Protein AF-A0A0G0X5T9-F1 (afdb_monomer)

Structure (mmCIF, N/CA/C/O backbone):
data_AF-A0A0G0X5T9-F1
#
_entry.id   AF-A0A0G0X5T9-F1
#
loop_
_atom_site.group_PDB
_atom_site.id
_atom_site.type_symbol
_atom_site.label_atom_id
_atom_site.label_alt_id
_atom_site.label_comp_id
_atom_site.label_asym_id
_atom_site.label_entity_id
_atom_site.label_seq_id
_atom_site.pdbx_PDB_ins_code
_atom_site.Cartn_x
_atom_site.Cartn_y
_atom_site.Cartn_z
_atom_site.occupancy
_atom_site.B_iso_or_equiv
_atom_site.auth_seq_id
_atom_site.auth_comp_id
_atom_site.auth_asym_id
_atom_site.auth_atom_id
_atom_site.pdbx_PDB_model_num
ATOM 1 N N . MET A 1 1 ? -8.070 0.420 -17.584 1.00 40.19 1 MET A N 1
ATOM 2 C CA . MET A 1 1 ? -8.728 0.498 -16.263 1.00 40.19 1 MET A CA 1
ATOM 3 C C . MET A 1 1 ? -8.930 -0.908 -15.738 1.00 40.19 1 MET A C 1
ATOM 5 O O . MET A 1 1 ? -9.261 -1.780 -16.530 1.00 40.19 1 MET A O 1
ATOM 9 N N . HIS A 1 2 ? -8.642 -1.159 -14.459 1.00 43.66 2 HIS A N 1
ATOM 10 C CA . HIS A 1 2 ? -8.962 -2.443 -13.834 1.00 43.66 2 HIS A CA 1
ATOM 11 C C . HIS A 1 2 ? -10.365 -2.276 -13.229 1.00 43.66 2 HIS A C 1
ATOM 13 O O . HIS A 1 2 ? -10.466 -1.630 -12.190 1.00 43.66 2 HIS A O 1
ATOM 19 N N . PRO A 1 3 ? -11.431 -2.826 -13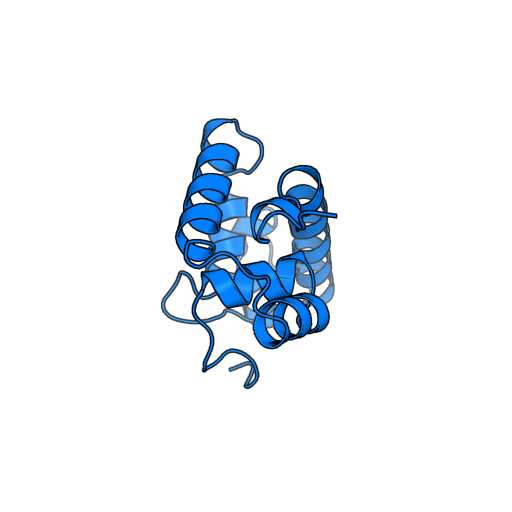.840 1.00 54.41 3 PRO A N 1
ATOM 20 C CA . PRO A 1 3 ? -12.827 -2.409 -13.605 1.00 54.41 3 PRO A CA 1
ATOM 21 C C . PRO A 1 3 ? -13.355 -2.642 -12.178 1.00 54.41 3 PRO A C 1
ATOM 23 O O . PRO A 1 3 ? -14.486 -2.310 -11.853 1.00 54.41 3 PRO A O 1
ATOM 26 N N . ARG A 1 4 ? -12.542 -3.249 -11.309 1.00 58.78 4 ARG A N 1
ATOM 27 C CA . ARG A 1 4 ? -12.909 -3.660 -9.953 1.00 58.78 4 ARG A CA 1
ATOM 28 C C . ARG A 1 4 ? -12.711 -2.560 -8.905 1.00 58.78 4 ARG A C 1
ATOM 30 O O . ARG A 1 4 ? -13.286 -2.661 -7.831 1.00 58.78 4 ARG A O 1
ATOM 37 N N . TYR A 1 5 ? -11.917 -1.530 -9.206 1.00 59.88 5 TYR A N 1
ATOM 38 C CA . TYR A 1 5 ? -11.567 -0.471 -8.248 1.00 59.88 5 TYR A CA 1
ATOM 39 C C . TYR A 1 5 ? -12.087 0.916 -8.630 1.00 59.88 5 TYR A C 1
ATOM 41 O O . TYR A 1 5 ? -11.861 1.855 -7.878 1.00 59.88 5 TYR A O 1
ATOM 49 N N . ASP A 1 6 ? -12.824 1.047 -9.734 1.00 60.69 6 ASP A N 1
ATOM 50 C CA . ASP A 1 6 ? -13.326 2.344 -10.215 1.00 60.69 6 ASP A CA 1
ATOM 51 C C . ASP A 1 6 ? -14.330 3.003 -9.237 1.00 60.69 6 ASP A C 1
ATOM 53 O O . ASP A 1 6 ? -14.651 4.179 -9.372 1.00 60.69 6 ASP A O 1
ATOM 57 N N . TYR A 1 7 ? -14.791 2.264 -8.218 1.00 67.00 7 TYR A N 1
ATOM 58 C CA . TYR A 1 7 ? -15.708 2.734 -7.172 1.00 67.00 7 TYR A CA 1
ATOM 59 C C . TYR A 1 7 ? -15.074 2.835 -5.775 1.00 67.00 7 TYR A C 1
ATOM 61 O O . TYR A 1 7 ? -15.775 3.157 -4.813 1.00 67.00 7 TYR A O 1
ATOM 69 N N . TYR A 1 8 ? -13.789 2.499 -5.619 1.00 80.25 8 TYR A N 1
ATOM 70 C CA . TYR A 1 8 ? -13.108 2.508 -4.321 1.00 80.25 8 TYR A CA 1
ATOM 71 C C . TYR A 1 8 ? -12.196 3.726 -4.190 1.00 80.25 8 TYR A C 1
ATOM 73 O O . TYR A 1 8 ? -11.440 4.050 -5.102 1.00 80.25 8 TYR A O 1
ATOM 81 N N . ASP A 1 9 ? -12.239 4.368 -3.020 1.00 89.50 9 ASP A N 1
ATOM 82 C CA . ASP A 1 9 ? -11.229 5.349 -2.620 1.00 89.50 9 ASP A CA 1
ATOM 83 C C . ASP A 1 9 ? -9.839 4.710 -2.491 1.00 89.50 9 ASP A C 1
ATOM 85 O O . ASP A 1 9 ? -9.699 3.486 -2.364 1.00 89.50 9 ASP A O 1
ATOM 89 N N . ALA A 1 10 ? -8.806 5.549 -2.523 1.00 92.06 10 ALA A N 1
ATOM 90 C CA . ALA A 1 10 ? -7.421 5.106 -2.577 1.00 92.06 10 ALA A CA 1
ATOM 91 C C . ALA A 1 10 ? -7.021 4.242 -1.371 1.00 92.06 10 ALA A C 1
ATOM 93 O O . ALA A 1 10 ? -6.365 3.207 -1.515 1.00 92.06 10 ALA A O 1
ATOM 94 N N . GLU A 1 11 ? -7.483 4.609 -0.176 1.00 94.62 11 GLU A N 1
ATOM 95 C CA . GLU A 1 11 ? -7.230 3.880 1.062 1.00 94.62 11 GLU A CA 1
ATOM 96 C C . GLU A 1 11 ? -7.892 2.502 1.051 1.00 94.62 11 GLU A C 1
ATOM 98 O O . GLU A 1 11 ? -7.314 1.519 1.518 1.00 94.62 11 GLU A O 1
ATOM 103 N N . THR A 1 12 ? -9.085 2.393 0.471 1.00 94.06 12 THR A N 1
ATOM 104 C CA . THR A 1 12 ? -9.758 1.108 0.279 1.00 94.06 12 THR A CA 1
ATOM 105 C C . THR A 1 12 ? -8.992 0.220 -0.694 1.00 94.06 12 THR A C 1
ATOM 107 O O . THR A 1 12 ? -8.746 -0.946 -0.387 1.00 94.06 12 THR A O 1
ATOM 110 N N . VAL A 1 13 ? -8.550 0.758 -1.837 1.00 93.81 13 VAL A N 1
ATOM 111 C CA . VAL A 1 13 ? -7.710 0.005 -2.786 1.00 93.81 13 VAL A CA 1
ATOM 112 C C . VAL A 1 13 ? -6.415 -0.445 -2.109 1.00 93.81 13 VAL A C 1
ATOM 114 O O . VAL A 1 13 ? -6.006 -1.597 -2.274 1.00 93.81 13 VAL A O 1
ATOM 117 N N . PHE A 1 14 ? -5.792 0.424 -1.312 1.00 96.19 14 PHE A N 1
ATOM 118 C CA . PHE A 1 14 ? -4.606 0.094 -0.529 1.00 96.19 14 PHE A CA 1
ATOM 119 C C . PHE A 1 14 ? -4.858 -1.077 0.426 1.00 96.19 14 PHE A C 1
ATOM 121 O O . PHE A 1 14 ? -4.103 -2.049 0.404 1.00 96.19 14 PHE A O 1
ATOM 128 N N . LEU A 1 15 ? -5.931 -1.035 1.221 1.00 96.06 15 LEU A N 1
ATOM 129 C CA . LEU A 1 15 ? -6.276 -2.110 2.153 1.00 96.06 15 LEU A CA 1
ATOM 130 C C . LEU A 1 15 ? -6.597 -3.430 1.444 1.00 96.06 15 LEU A C 1
ATOM 132 O O . LEU A 1 15 ? -6.129 -4.485 1.877 1.00 96.06 15 LEU A O 1
ATOM 136 N N . CYS A 1 16 ? -7.330 -3.379 0.332 1.00 94.38 16 CYS A N 1
ATOM 137 C CA . CYS A 1 16 ? -7.602 -4.545 -0.506 1.00 94.38 16 CYS A CA 1
ATOM 138 C C . CYS A 1 16 ? -6.307 -5.171 -1.045 1.00 94.38 16 CYS A C 1
ATOM 140 O O . CYS A 1 16 ? -6.138 -6.387 -1.000 1.00 94.38 16 CYS A O 1
ATOM 142 N N . ARG A 1 17 ? -5.341 -4.356 -1.487 1.00 93.94 17 ARG A N 1
ATOM 143 C CA . ARG A 1 17 ? -4.013 -4.841 -1.906 1.00 93.94 17 ARG A CA 1
ATOM 144 C C . ARG A 1 17 ? -3.182 -5.376 -0.746 1.00 93.94 17 ARG A C 1
ATOM 146 O O . ARG A 1 17 ? -2.403 -6.313 -0.926 1.00 93.94 17 ARG A O 1
ATOM 153 N N . LEU A 1 18 ? -3.318 -4.768 0.429 1.00 96.56 18 LEU A N 1
ATOM 154 C CA . LEU A 1 18 ? -2.537 -5.117 1.605 1.00 96.56 18 LEU A CA 1
ATOM 155 C C . LEU A 1 18 ? -3.001 -6.422 2.250 1.00 96.56 18 LEU A C 1
ATOM 157 O O . LEU A 1 18 ? -2.149 -7.231 2.617 1.00 96.56 18 LEU A O 1
ATOM 161 N N . PHE A 1 19 ? -4.311 -6.640 2.372 1.00 95.62 19 PHE A N 1
ATOM 162 C CA . PHE A 1 19 ? -4.871 -7.783 3.100 1.00 95.62 19 PHE A CA 1
ATOM 163 C C . PHE A 1 19 ? -5.662 -8.759 2.231 1.00 95.62 19 PHE A C 1
ATOM 165 O O . PHE A 1 19 ? -5.533 -9.961 2.453 1.00 95.62 19 PHE A O 1
ATOM 172 N N . SER A 1 20 ? -6.455 -8.256 1.285 1.00 93.88 20 SER A N 1
ATOM 173 C CA . SER A 1 20 ? -7.258 -8.942 0.251 1.00 93.88 20 SER A CA 1
ATOM 174 C C . SER A 1 20 ? -8.606 -8.236 0.096 1.00 93.88 20 SER A C 1
ATOM 176 O O . SER A 1 20 ? -9.089 -7.573 1.020 1.00 93.88 20 SER A O 1
ATOM 178 N N . ASP A 1 21 ? -9.238 -8.416 -1.062 1.00 92.69 21 ASP A N 1
ATOM 179 C CA . ASP A 1 21 ? -10.613 -7.976 -1.290 1.00 92.69 21 ASP A CA 1
ATOM 180 C C . ASP A 1 21 ? -11.578 -8.704 -0.338 1.00 92.69 21 ASP A C 1
ATOM 182 O O . ASP A 1 21 ? -12.461 -8.084 0.252 1.00 92.69 21 ASP A O 1
ATOM 186 N N . GLU A 1 22 ? -11.383 -10.013 -0.150 1.00 94.50 22 GLU A N 1
ATOM 187 C CA . GLU A 1 22 ? -12.200 -10.862 0.719 1.00 94.50 22 GLU A CA 1
ATOM 188 C C . GLU A 1 22 ? -12.173 -10.366 2.167 1.00 94.50 22 GLU A C 1
ATOM 190 O O . GLU A 1 22 ? -13.217 -10.281 2.817 1.00 94.50 22 GLU A O 1
ATOM 195 N N . TRP A 1 23 ? -10.993 -9.973 2.658 1.00 94.88 23 TRP A N 1
ATOM 196 C CA . TRP A 1 23 ? -10.850 -9.385 3.986 1.00 94.88 23 TRP A CA 1
ATOM 197 C C . TRP A 1 23 ? -11.634 -8.075 4.119 1.00 94.88 23 TRP A C 1
ATOM 199 O O . TRP A 1 23 ? -12.382 -7.908 5.085 1.00 94.88 23 TRP A O 1
ATOM 209 N N . TYR A 1 24 ? -11.502 -7.158 3.154 1.00 94.56 24 TYR A N 1
ATOM 210 C CA . TYR A 1 24 ? -12.183 -5.861 3.216 1.00 94.56 24 TYR A CA 1
ATOM 211 C C . TYR A 1 24 ? -13.703 -6.026 3.150 1.00 94.56 24 TYR A C 1
ATOM 213 O O . TYR A 1 24 ? -14.428 -5.439 3.956 1.00 94.56 24 TYR A O 1
ATOM 221 N N . ILE A 1 25 ? -14.192 -6.862 2.229 1.00 93.00 25 ILE A N 1
ATOM 222 C CA . ILE A 1 25 ? -15.622 -7.146 2.073 1.00 93.00 25 ILE A CA 1
ATOM 223 C C . ILE A 1 25 ? -16.186 -7.755 3.359 1.00 93.00 25 ILE A C 1
ATOM 225 O O . ILE A 1 25 ? -17.233 -7.302 3.827 1.00 93.00 25 ILE A O 1
ATOM 229 N N . ALA A 1 26 ? -15.492 -8.721 3.969 1.00 93.38 26 ALA A N 1
ATOM 230 C CA . ALA A 1 26 ? -15.912 -9.309 5.238 1.00 93.38 26 ALA A CA 1
ATOM 231 C C . ALA A 1 26 ? -15.935 -8.265 6.367 1.00 93.38 26 ALA A C 1
ATOM 233 O O . ALA A 1 26 ? -16.942 -8.139 7.063 1.00 93.38 26 ALA A O 1
ATOM 234 N N . ALA A 1 27 ? -14.873 -7.469 6.524 1.00 93.00 27 ALA A N 1
ATOM 235 C CA . ALA A 1 27 ? -14.794 -6.441 7.562 1.00 93.00 27 ALA A CA 1
ATOM 236 C C . ALA A 1 27 ? -15.880 -5.364 7.412 1.00 93.00 27 ALA A C 1
ATOM 238 O O . ALA A 1 27 ? -16.475 -4.938 8.404 1.00 93.00 27 ALA A O 1
ATOM 239 N N . LYS A 1 28 ? -16.160 -4.935 6.176 1.00 91.25 28 LYS A N 1
ATOM 240 C CA . LYS A 1 28 ? -17.199 -3.946 5.873 1.00 91.25 28 LYS A CA 1
ATOM 241 C C . LYS A 1 28 ? -18.598 -4.508 6.114 1.00 91.25 28 LYS A C 1
ATOM 243 O O . LYS A 1 28 ? -19.393 -3.860 6.789 1.00 91.25 28 LYS A O 1
ATOM 248 N N . SER A 1 29 ? -18.886 -5.707 5.607 1.00 91.31 29 SER A N 1
ATOM 249 C CA . SER A 1 29 ? -20.225 -6.316 5.691 1.00 91.31 29 SER A CA 1
ATOM 250 C C . SER A 1 29 ? -20.620 -6.657 7.126 1.00 91.31 29 SER A C 1
ATOM 252 O O . SER A 1 29 ? -21.775 -6.496 7.498 1.00 91.31 29 SER A O 1
ATOM 254 N N . ASN A 1 30 ? -19.652 -7.053 7.957 1.00 91.69 30 ASN A N 1
ATOM 255 C CA . ASN A 1 30 ? -19.874 -7.294 9.384 1.00 91.69 30 ASN A CA 1
ATOM 256 C C . ASN A 1 30 ? -19.817 -6.012 10.240 1.00 91.69 30 ASN A C 1
ATOM 258 O O . ASN A 1 30 ? -19.920 -6.075 11.463 1.00 91.69 30 ASN A O 1
ATOM 262 N N . GLY A 1 31 ? -19.610 -4.838 9.632 1.00 91.19 31 GLY A N 1
ATOM 263 C CA . GLY A 1 31 ? -19.524 -3.567 10.356 1.00 91.19 31 GLY A CA 1
ATOM 264 C C . GLY A 1 31 ? -18.316 -3.454 11.296 1.00 91.19 31 GLY A C 1
ATOM 265 O O . GLY A 1 31 ? -18.335 -2.633 12.220 1.00 91.19 31 GLY A O 1
ATOM 266 N N . TRP A 1 32 ? -17.275 -4.264 11.082 1.00 94.44 32 TRP A N 1
ATOM 267 C CA . TRP A 1 32 ? -16.063 -4.300 11.903 1.00 94.44 32 TRP A CA 1
ATOM 268 C C . TRP A 1 32 ? -15.069 -3.203 11.547 1.00 94.44 32 TRP A C 1
ATOM 270 O O . TRP A 1 32 ? -14.269 -2.827 12.395 1.00 94.44 32 TRP A O 1
ATOM 280 N N . LEU A 1 33 ? -15.096 -2.683 10.322 1.00 93.81 33 LEU A N 1
ATOM 281 C CA . LEU A 1 33 ? -14.166 -1.639 9.903 1.00 93.81 33 LEU A CA 1
ATOM 282 C C . LEU A 1 33 ? -14.365 -0.360 10.741 1.00 93.81 33 LEU A C 1
ATOM 284 O O . LEU A 1 33 ? -15.493 0.099 10.953 1.00 93.81 33 LEU A O 1
ATOM 288 N N . LEU A 1 34 ? -13.270 0.218 11.240 1.00 93.62 34 LEU A N 1
ATOM 289 C CA . LEU A 1 34 ? -13.300 1.487 11.966 1.00 93.62 34 LEU A CA 1
ATOM 290 C C . LEU A 1 34 ? -13.769 2.612 11.034 1.00 93.62 34 LEU A C 1
ATOM 292 O O . LEU A 1 34 ? -13.234 2.723 9.934 1.00 93.62 34 LEU A O 1
ATOM 296 N N . PRO A 1 35 ? -14.662 3.524 11.467 1.00 91.06 35 PRO A N 1
ATOM 297 C CA . PRO A 1 35 ? -15.079 4.660 10.637 1.00 91.06 35 PRO A CA 1
ATOM 298 C C . PRO A 1 35 ? -13.910 5.531 10.151 1.00 91.06 35 PRO A C 1
ATOM 300 O O . PRO A 1 35 ? -13.960 6.088 9.060 1.00 91.06 35 PRO A O 1
ATOM 303 N N . LYS A 1 36 ? -12.831 5.601 10.943 1.00 93.81 36 LYS A N 1
ATOM 304 C CA . LYS A 1 36 ? -11.614 6.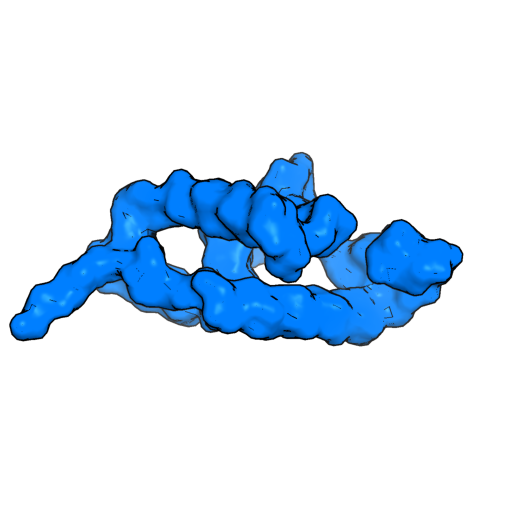376 10.657 1.00 93.81 36 LYS A CA 1
ATOM 305 C C . LYS A 1 36 ? -10.501 5.593 9.945 1.00 93.81 36 LYS A C 1
ATOM 307 O O . LYS A 1 36 ? -9.361 6.047 9.942 1.00 93.81 36 LYS A O 1
ATOM 312 N N . TYR A 1 37 ? -10.785 4.421 9.364 1.00 94.25 37 TYR A N 1
ATOM 313 C CA . TYR A 1 37 ? -9.747 3.580 8.743 1.00 94.25 37 TYR A CA 1
ATOM 314 C C . TYR A 1 37 ? -8.924 4.322 7.680 1.00 94.25 37 TYR A C 1
ATOM 316 O O . TYR A 1 37 ? -7.729 4.074 7.569 1.00 94.25 37 TYR A O 1
ATOM 324 N N . ARG A 1 38 ? -9.541 5.250 6.932 1.00 92.88 38 ARG A N 1
ATOM 325 C CA . ARG A 1 38 ? -8.854 6.045 5.903 1.00 92.88 38 ARG A CA 1
ATOM 326 C C . ARG A 1 38 ? -7.759 6.925 6.504 1.00 92.88 38 ARG A C 1
ATOM 328 O O . ARG A 1 38 ? -6.620 6.873 6.058 1.00 92.88 38 ARG A O 1
ATOM 335 N N . SER A 1 39 ? -8.074 7.648 7.580 1.00 95.06 39 SER A N 1
ATOM 336 C CA . SER A 1 39 ? -7.086 8.440 8.324 1.00 95.06 39 SER A CA 1
ATOM 337 C C . SER A 1 39 ? -5.953 7.561 8.855 1.00 95.06 39 SER A C 1
ATOM 339 O O . SER A 1 39 ? -4.793 7.922 8.708 1.00 95.06 39 SER A O 1
ATOM 341 N N . ILE A 1 40 ? -6.276 6.364 9.361 1.00 95.94 40 ILE A N 1
ATOM 342 C CA . ILE A 1 40 ? -5.270 5.405 9.846 1.00 95.94 40 ILE A CA 1
ATOM 343 C C . ILE A 1 40 ? -4.339 4.951 8.711 1.00 95.94 40 ILE A C 1
ATOM 345 O O . ILE A 1 40 ? -3.144 4.789 8.938 1.00 95.94 40 ILE A O 1
ATOM 349 N N . VAL A 1 41 ? -4.843 4.754 7.485 1.00 96.25 41 VAL A N 1
ATOM 350 C CA . VAL A 1 41 ? -3.985 4.433 6.328 1.00 96.25 41 VAL A CA 1
ATOM 351 C C . VAL A 1 41 ? -2.982 5.560 6.077 1.00 96.25 41 VAL A C 1
ATOM 353 O O . VAL A 1 41 ? -1.790 5.278 5.957 1.00 96.25 41 VAL A O 1
ATOM 356 N N . GLY A 1 42 ? -3.446 6.813 6.047 1.00 93.75 42 GLY A N 1
ATOM 357 C CA . GLY A 1 42 ? -2.582 7.984 5.876 1.00 93.75 42 GLY A CA 1
ATOM 358 C C . GLY A 1 42 ? -1.522 8.093 6.973 1.00 93.75 42 GLY A C 1
ATOM 359 O O . GLY A 1 42 ? -0.336 8.163 6.669 1.00 93.75 42 GLY A O 1
ATOM 360 N N . GLU A 1 43 ? -1.934 8.008 8.241 1.00 96.25 43 GLU A N 1
ATOM 361 C CA . GLU A 1 43 ? -1.037 8.028 9.406 1.00 96.25 43 GLU A CA 1
ATOM 362 C C . GLU A 1 43 ? 0.030 6.929 9.314 1.00 96.25 43 GLU A C 1
ATOM 364 O O . GLU A 1 43 ? 1.218 7.198 9.470 1.00 96.25 43 GLU A O 1
ATOM 369 N N . LYS A 1 44 ? -0.367 5.694 8.981 1.00 96.44 44 LYS A N 1
ATOM 370 C CA . LYS A 1 44 ? 0.564 4.566 8.857 1.00 96.44 44 LYS A CA 1
ATOM 371 C C . LYS A 1 44 ? 1.562 4.751 7.720 1.00 96.44 44 LYS A C 1
ATOM 373 O O . LYS A 1 44 ? 2.719 4.371 7.875 1.00 96.44 44 LYS A O 1
ATOM 378 N N . LEU A 1 45 ? 1.144 5.294 6.578 1.00 95.50 45 LEU A N 1
ATOM 379 C CA . LEU A 1 45 ? 2.062 5.572 5.471 1.00 95.50 45 LEU A CA 1
ATOM 380 C C . LEU A 1 45 ? 3.055 6.683 5.838 1.00 95.50 45 LEU A C 1
ATOM 382 O O . LEU A 1 45 ? 4.247 6.509 5.579 1.00 95.50 45 LEU A O 1
ATOM 386 N N . SER A 1 46 ? 2.593 7.747 6.502 1.00 94.56 46 SER A N 1
ATOM 387 C CA . SER A 1 46 ? 3.445 8.826 7.024 1.00 94.56 46 SER A CA 1
ATOM 388 C C . SER A 1 46 ? 4.466 8.317 8.048 1.00 94.56 46 SER A C 1
ATOM 390 O O . SER A 1 46 ? 5.661 8.556 7.905 1.00 94.56 46 SER A O 1
ATOM 392 N N . GLU A 1 47 ? 4.041 7.510 9.023 1.00 96.31 47 GLU A N 1
ATOM 393 C CA . GLU A 1 47 ? 4.952 6.909 10.008 1.00 96.31 47 GLU A CA 1
ATOM 394 C C . GLU A 1 47 ? 6.040 6.055 9.336 1.00 96.31 47 GLU A C 1
ATOM 396 O O . GLU A 1 47 ? 7.204 6.084 9.737 1.00 96.31 47 GLU A O 1
ATOM 401 N N . LEU A 1 48 ? 5.675 5.277 8.308 1.00 96.25 48 LEU A N 1
ATOM 402 C CA . LEU A 1 48 ? 6.609 4.393 7.607 1.00 96.25 48 LEU A CA 1
ATOM 403 C C . LEU A 1 48 ? 7.634 5.140 6.753 1.00 96.25 48 LEU A C 1
ATOM 405 O O . LEU A 1 48 ? 8.741 4.627 6.581 1.00 96.25 48 LEU A O 1
ATOM 409 N N . ILE A 1 49 ? 7.278 6.292 6.180 1.00 94.50 49 ILE A N 1
ATOM 410 C CA . ILE A 1 49 ? 8.238 7.121 5.442 1.00 94.50 49 ILE A CA 1
ATOM 411 C C . ILE A 1 49 ? 9.151 7.871 6.419 1.00 94.50 49 ILE A C 1
ATOM 413 O O . ILE A 1 49 ? 10.366 7.876 6.228 1.00 94.50 49 ILE A O 1
ATOM 417 N N . GLU A 1 50 ? 8.599 8.416 7.507 1.00 95.69 50 GLU A N 1
ATOM 418 C CA . GLU A 1 50 ? 9.347 9.163 8.526 1.00 95.69 50 GLU A CA 1
ATOM 419 C C . GLU A 1 50 ? 10.388 8.296 9.239 1.00 95.69 50 GLU A C 1
ATOM 421 O O . GLU A 1 50 ? 11.519 8.727 9.453 1.00 95.69 50 GLU A O 1
ATOM 426 N N . ASN A 1 51 ? 10.046 7.045 9.563 1.00 94.75 51 ASN A N 1
ATOM 427 C CA . ASN A 1 51 ? 10.979 6.122 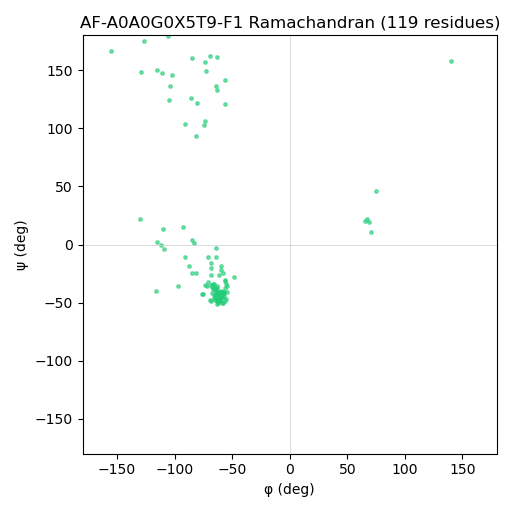10.213 1.00 94.75 51 ASN A CA 1
ATOM 428 C C . ASN A 1 51 ? 11.902 5.373 9.229 1.00 94.75 51 ASN A C 1
ATOM 430 O O . ASN A 1 51 ? 12.656 4.490 9.645 1.00 94.75 51 ASN A O 1
ATOM 434 N N . GLY A 1 52 ? 11.831 5.684 7.930 1.00 93.00 52 GLY A N 1
ATOM 435 C CA . GLY A 1 52 ? 12.649 5.064 6.885 1.00 93.00 52 GLY A CA 1
ATOM 436 C C . GLY A 1 52 ? 12.301 3.604 6.578 1.00 93.00 52 GLY A C 1
ATOM 437 O O . GLY A 1 52 ? 13.045 2.931 5.859 1.00 93.00 52 GLY A O 1
ATOM 438 N N . SER A 1 53 ? 11.182 3.086 7.098 1.00 93.88 53 SER A N 1
ATOM 439 C CA . SER A 1 53 ? 10.713 1.738 6.777 1.00 93.88 53 SER A CA 1
ATOM 440 C C . SER A 1 53 ? 10.364 1.617 5.308 1.00 93.88 53 SER A C 1
ATOM 442 O O . SER A 1 53 ? 10.651 0.576 4.732 1.00 93.88 53 SER A O 1
ATOM 444 N N . ILE A 1 54 ? 9.773 2.634 4.685 1.00 95.25 54 ILE A N 1
ATOM 445 C CA . ILE A 1 54 ? 9.634 2.717 3.227 1.00 95.25 54 ILE A CA 1
ATOM 446 C C . ILE A 1 54 ? 10.427 3.902 2.690 1.00 95.25 54 ILE A C 1
ATOM 448 O O . ILE A 1 54 ? 10.620 4.896 3.376 1.00 95.25 54 ILE A O 1
ATOM 452 N N . THR A 1 55 ? 10.906 3.785 1.458 1.00 95.12 55 THR A N 1
ATOM 453 C CA . THR A 1 55 ? 11.571 4.891 0.754 1.00 95.12 55 THR A CA 1
ATOM 454 C C . THR A 1 55 ? 10.549 5.796 0.055 1.00 95.12 55 THR A C 1
ATOM 456 O O . THR A 1 55 ? 9.446 5.331 -0.243 1.00 95.12 55 THR A O 1
ATOM 459 N N . PRO A 1 56 ? 10.905 7.048 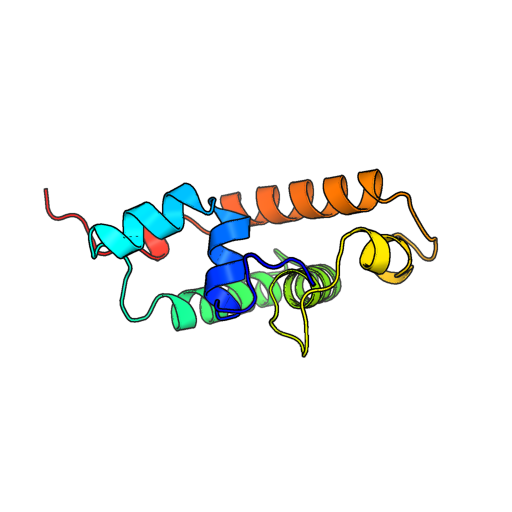-0.304 1.00 94.62 56 PRO A N 1
ATOM 460 C CA . PRO A 1 56 ? 10.025 7.914 -1.099 1.00 94.62 56 PRO A CA 1
ATOM 461 C C . PRO A 1 56 ? 9.577 7.264 -2.413 1.00 94.62 56 PRO A C 1
ATOM 463 O O . PRO A 1 56 ? 8.430 7.392 -2.822 1.00 94.62 56 PRO A O 1
ATOM 466 N N . LEU A 1 57 ? 10.468 6.487 -3.031 1.00 94.44 57 LEU A N 1
ATOM 467 C CA . LEU A 1 57 ? 10.192 5.768 -4.269 1.00 94.44 57 LEU A CA 1
ATOM 468 C C . LEU A 1 57 ? 9.231 4.580 -4.059 1.00 94.44 57 LEU A C 1
ATOM 470 O O . LEU A 1 57 ? 8.390 4.293 -4.905 1.00 94.44 57 LEU A O 1
ATOM 474 N N . GLU A 1 58 ? 9.324 3.88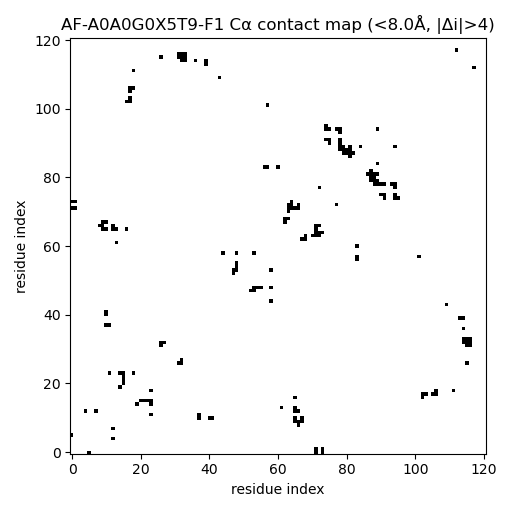3 -2.922 1.00 95.56 58 GLU A N 1
ATOM 475 C CA . GLU A 1 58 ? 8.342 2.855 -2.547 1.00 95.56 58 GLU A CA 1
ATOM 476 C C . GLU A 1 58 ? 6.968 3.475 -2.251 1.00 95.56 58 GLU A C 1
ATOM 478 O O . GLU A 1 58 ? 5.951 2.876 -2.601 1.00 95.56 58 GLU A O 1
ATOM 483 N N . LEU A 1 59 ? 6.926 4.667 -1.644 1.00 95.62 59 LEU A N 1
ATOM 484 C CA . LEU A 1 59 ? 5.684 5.413 -1.437 1.00 95.62 59 LEU A CA 1
ATOM 485 C C . LEU A 1 59 ? 5.047 5.800 -2.777 1.00 95.62 59 LEU A C 1
ATOM 487 O O . LEU A 1 59 ? 3.882 5.485 -3.004 1.00 95.62 59 LEU A O 1
ATOM 491 N N . GLU A 1 60 ? 5.816 6.371 -3.701 1.00 95.44 60 GLU A N 1
ATOM 492 C CA . GLU A 1 60 ? 5.336 6.707 -5.045 1.00 95.44 60 GLU A CA 1
ATOM 493 C C . GLU A 1 60 ? 4.781 5.474 -5.782 1.00 95.44 60 GLU A C 1
ATOM 495 O O . GLU A 1 60 ? 3.706 5.518 -6.385 1.00 95.44 60 GLU A O 1
ATOM 500 N N . PHE A 1 61 ? 5.454 4.325 -5.666 1.00 95.44 61 PHE A N 1
ATOM 501 C CA . PHE A 1 61 ? 4.950 3.067 -6.216 1.00 95.44 61 PHE A CA 1
ATOM 502 C C . PHE A 1 61 ? 3.572 2.696 -5.636 1.00 95.44 61 PHE A C 1
ATOM 504 O O . PHE A 1 61 ? 2.671 2.287 -6.377 1.00 95.44 61 PHE A O 1
ATOM 511 N N . ILE A 1 62 ? 3.393 2.820 -4.315 1.00 95.25 62 ILE A N 1
ATOM 512 C CA . ILE A 1 62 ? 2.108 2.568 -3.640 1.00 95.25 62 ILE A CA 1
ATOM 513 C C . ILE A 1 62 ? 1.047 3.528 -4.173 1.00 95.25 62 ILE A C 1
ATOM 515 O O . ILE A 1 62 ? -0.052 3.083 -4.515 1.00 95.25 62 ILE A O 1
ATOM 519 N N . GLU A 1 63 ? 1.378 4.810 -4.300 1.00 94.19 63 GLU A N 1
ATOM 520 C CA . GLU A 1 63 ? 0.457 5.842 -4.765 1.00 94.19 63 GLU A CA 1
ATOM 521 C C . GLU A 1 63 ? -0.084 5.556 -6.170 1.00 94.19 63 GLU A C 1
ATOM 523 O O . GLU A 1 63 ? -1.299 5.601 -6.396 1.00 94.19 63 GLU A O 1
ATOM 528 N N . LEU A 1 64 ? 0.802 5.173 -7.094 1.00 94.12 64 LEU A N 1
ATOM 529 C CA . LEU A 1 64 ? 0.446 4.813 -8.468 1.00 94.12 64 LEU A CA 1
ATOM 530 C C . LEU A 1 64 ? -0.408 3.536 -8.538 1.00 94.12 64 LEU A C 1
ATOM 532 O O . LEU A 1 64 ? -1.285 3.413 -9.398 1.00 94.12 64 LEU A O 1
ATOM 536 N N . ARG A 1 65 ? -0.184 2.561 -7.647 1.00 94.00 65 ARG A N 1
ATOM 537 C CA . ARG A 1 65 ? -0.935 1.290 -7.628 1.00 94.00 65 ARG A CA 1
ATOM 538 C C . ARG A 1 65 ? -2.258 1.359 -6.871 1.00 94.00 65 ARG A C 1
ATOM 540 O O . ARG A 1 65 ? -3.145 0.547 -7.157 1.00 94.00 65 ARG A O 1
ATOM 547 N N . CYS A 1 66 ? -2.400 2.288 -5.929 1.00 91.38 66 CYS A N 1
ATOM 548 C CA . CYS A 1 66 ? -3.548 2.369 -5.023 1.00 91.38 66 CYS A CA 1
ATOM 549 C C . CYS A 1 66 ? -4.467 3.560 -5.286 1.00 91.38 66 CYS A C 1
ATOM 551 O O . CYS A 1 66 ? -5.319 3.820 -4.458 1.00 91.38 66 CYS A O 1
ATOM 553 N N . HIS A 1 67 ? -4.344 4.250 -6.422 1.00 88.00 67 HIS A N 1
ATOM 554 C CA . HIS A 1 67 ? -5.218 5.376 -6.779 1.00 88.00 67 HIS A CA 1
ATOM 555 C C . HIS A 1 67 ? -5.049 6.641 -5.920 1.00 88.00 67 HIS A C 1
ATOM 557 O O . HIS A 1 67 ? -5.912 7.508 -5.940 1.00 88.00 67 HIS A O 1
ATOM 563 N N . PHE A 1 68 ? -3.928 6.805 -5.211 1.00 85.50 68 PHE A N 1
ATOM 564 C CA . PHE A 1 68 ? -3.627 8.091 -4.555 1.00 85.50 68 PHE A CA 1
ATOM 565 C C . PHE A 1 68 ? -3.266 9.191 -5.571 1.00 85.50 68 PHE A C 1
ATOM 567 O O . PHE A 1 68 ? -3.174 10.365 -5.230 1.00 85.50 68 PHE A O 1
ATOM 574 N N . ARG A 1 69 ? -3.061 8.808 -6.835 1.00 85.44 69 ARG A N 1
ATOM 575 C CA . ARG A 1 69 ? -2.935 9.699 -7.993 1.00 85.44 69 ARG A CA 1
ATOM 576 C C . ARG A 1 69 ? -4.205 9.642 -8.846 1.00 85.44 69 ARG A C 1
ATOM 578 O O . ARG A 1 69 ? -5.103 8.842 -8.596 1.00 85.44 69 ARG A O 1
ATOM 585 N N . GLU A 1 70 ? -4.227 10.422 -9.924 1.00 83.00 70 GLU A N 1
ATOM 586 C CA . GLU A 1 70 ? -5.360 10.551 -10.859 1.00 83.00 70 GLU A CA 1
ATOM 587 C C . GLU A 1 70 ? -5.957 9.217 -11.341 1.00 83.00 70 GLU A C 1
ATOM 589 O O . GLU A 1 70 ? -7.136 9.152 -11.675 1.00 83.00 70 GLU A O 1
ATOM 594 N N . ARG A 1 71 ? -5.162 8.137 -11.388 1.00 86.25 71 ARG A N 1
ATOM 595 C CA . ARG A 1 71 ? -5.613 6.794 -11.780 1.00 86.25 71 ARG A CA 1
ATOM 596 C C . ARG A 1 71 ? -4.736 5.689 -11.200 1.00 86.25 71 ARG A C 1
ATOM 598 O O . ARG A 1 71 ? -3.605 5.927 -10.782 1.00 86.25 71 ARG A O 1
ATOM 605 N N . ILE A 1 72 ? -5.232 4.455 -11.271 1.00 88.38 72 ILE A N 1
ATOM 606 C CA . ILE A 1 72 ? -4.451 3.245 -10.987 1.00 88.38 72 ILE A CA 1
ATOM 607 C C . ILE A 1 72 ? -3.597 2.876 -12.206 1.00 88.38 72 ILE A C 1
ATOM 609 O O . ILE A 1 72 ? -4.125 2.572 -13.279 1.00 88.38 72 ILE A O 1
ATOM 613 N N . TYR A 1 73 ? -2.281 2.816 -12.020 1.00 91.19 73 TYR A N 1
ATOM 614 C CA . TYR A 1 73 ? -1.316 2.392 -13.037 1.00 91.19 73 TYR A CA 1
ATOM 615 C C . TYR A 1 73 ? -1.169 0.875 -13.026 1.00 91.19 73 TYR A C 1
ATOM 617 O O . TYR A 1 73 ? -0.890 0.286 -11.988 1.00 91.19 73 TYR A O 1
ATOM 625 N N . SER A 1 74 ? -1.353 0.210 -14.161 1.00 92.44 74 SER A N 1
ATOM 626 C CA . SER A 1 74 ? -1.199 -1.243 -14.289 1.00 92.44 74 SER A CA 1
ATOM 627 C C . SER A 1 74 ? 0.260 -1.697 -14.149 1.00 92.44 74 SER A C 1
ATOM 629 O O . SER A 1 74 ? 1.194 -0.928 -14.364 1.00 92.44 74 SER A O 1
ATOM 631 N N . HIS A 1 75 ? 0.482 -2.990 -13.880 1.00 94.00 75 HIS A N 1
ATOM 632 C CA . HIS A 1 75 ? 1.837 -3.568 -13.887 1.00 94.00 75 HIS A CA 1
ATOM 633 C C . HIS A 1 75 ? 2.569 -3.373 -15.212 1.00 94.00 75 HIS A C 1
ATOM 635 O O . HIS A 1 75 ? 3.790 -3.272 -15.206 1.00 94.00 75 HIS A O 1
ATOM 641 N N . LYS A 1 76 ? 1.840 -3.331 -16.334 1.00 93.81 76 LYS A N 1
ATOM 642 C CA . LYS A 1 76 ? 2.420 -3.059 -17.651 1.00 93.81 76 LYS A CA 1
ATOM 643 C C . LYS A 1 76 ? 3.007 -1.654 -17.704 1.00 93.81 76 LYS A C 1
ATOM 645 O O . LYS A 1 76 ? 4.126 -1.493 -18.161 1.00 93.81 76 LYS A O 1
ATOM 650 N N . GLU A 1 77 ? 2.276 -0.664 -17.205 1.00 93.75 77 GLU A N 1
ATOM 651 C CA . GLU A 1 77 ? 2.727 0.730 -17.192 1.00 93.75 77 GLU A CA 1
ATOM 652 C C . GLU A 1 77 ? 3.899 0.918 -16.232 1.00 93.75 77 GLU A C 1
ATOM 654 O O . GLU A 1 77 ? 4.946 1.417 -16.637 1.00 93.75 77 GLU A O 1
ATOM 659 N N . ILE A 1 78 ? 3.771 0.403 -15.006 1.00 94.12 78 ILE A N 1
ATOM 660 C CA . ILE A 1 78 ? 4.836 0.447 -13.999 1.00 94.12 78 ILE A CA 1
ATOM 661 C C . ILE A 1 78 ? 6.117 -0.211 -14.514 1.00 94.12 78 ILE A C 1
ATOM 663 O O . ILE A 1 78 ? 7.196 0.326 -14.313 1.00 94.12 78 ILE A O 1
ATOM 667 N N . ALA A 1 79 ? 6.031 -1.341 -15.222 1.00 93.44 79 ALA A N 1
ATOM 668 C CA . ALA A 1 79 ? 7.206 -2.043 -15.737 1.00 93.44 79 ALA A CA 1
ATOM 669 C C . ALA A 1 79 ? 8.072 -1.195 -16.695 1.00 93.44 79 ALA A C 1
ATOM 671 O O . ALA A 1 79 ? 9.263 -1.477 -16.853 1.00 93.44 79 ALA A O 1
ATOM 672 N N . HIS A 1 80 ? 7.507 -0.148 -17.305 1.00 92.56 80 HIS A N 1
ATOM 673 C CA . HIS A 1 80 ? 8.237 0.804 -18.144 1.00 92.56 80 HIS A CA 1
ATOM 674 C C . HIS A 1 80 ? 8.794 2.015 -17.372 1.00 92.56 80 HIS A C 1
ATOM 676 O O . HIS A 1 80 ? 9.635 2.737 -17.913 1.00 92.56 80 HIS A O 1
ATOM 682 N N . MET A 1 81 ? 8.396 2.219 -16.113 1.00 93.50 81 MET A N 1
ATOM 683 C CA . MET A 1 81 ? 8.866 3.307 -15.248 1.00 93.50 81 MET A CA 1
ATOM 684 C C . MET A 1 81 ? 10.220 2.931 -14.635 1.00 93.50 81 MET A C 1
ATOM 686 O O . MET A 1 81 ? 10.331 2.227 -13.632 1.00 93.50 81 MET A O 1
ATOM 690 N N . LYS A 1 82 ? 11.284 3.364 -15.316 1.00 89.19 82 LYS A N 1
ATOM 691 C CA . LYS A 1 82 ? 12.673 2.946 -15.069 1.00 89.19 82 LYS A CA 1
ATOM 692 C C . LYS A 1 82 ? 13.196 3.299 -13.672 1.00 89.19 82 LYS A C 1
ATOM 694 O O . LYS A 1 82 ? 14.122 2.642 -13.193 1.00 89.19 82 LYS A O 1
ATOM 699 N N . GLU A 1 83 ? 12.645 4.330 -13.043 1.00 91.56 83 GLU A N 1
ATOM 700 C CA . GLU A 1 83 ? 13.029 4.798 -11.707 1.00 91.56 83 GLU A CA 1
ATOM 701 C C . GLU A 1 83 ? 12.895 3.707 -10.640 1.00 91.56 83 GLU A C 1
ATOM 703 O O . GLU A 1 83 ? 13.849 3.470 -9.901 1.00 91.56 83 GLU A O 1
ATOM 708 N N . PHE A 1 84 ? 11.811 2.924 -10.668 1.00 89.81 84 PHE A N 1
ATOM 709 C CA . PHE A 1 8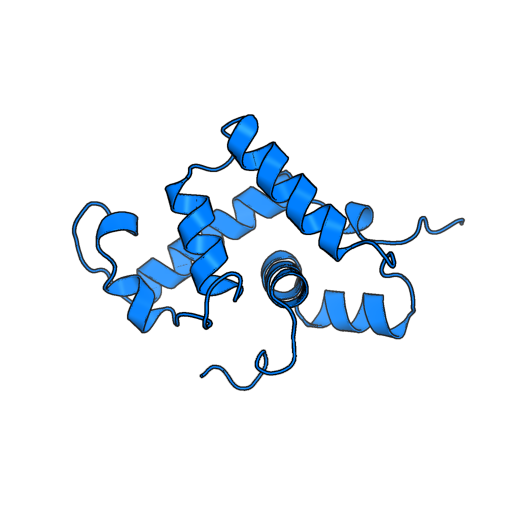4 ? 11.563 1.831 -9.716 1.00 89.81 84 PHE A CA 1
ATOM 710 C C . PHE A 1 84 ? 12.526 0.644 -9.857 1.00 89.81 84 PHE A C 1
ATOM 712 O O . PHE A 1 84 ? 12.608 -0.207 -8.969 1.00 89.81 84 PHE A O 1
ATOM 719 N N . PHE A 1 85 ? 13.251 0.551 -10.976 1.00 89.81 85 PHE A N 1
ATOM 720 C CA . PHE A 1 85 ? 13.977 -0.662 -11.358 1.00 89.81 85 PHE A CA 1
ATOM 721 C C . PHE A 1 85 ? 15.442 -0.428 -11.737 1.00 89.81 85 PHE A C 1
ATOM 723 O O . PHE A 1 85 ? 16.041 -1.256 -12.426 1.00 89.81 85 PHE A O 1
ATOM 730 N N . GLY A 1 86 ? 16.045 0.672 -11.278 1.00 87.25 86 GLY A N 1
ATOM 731 C CA . GLY A 1 86 ? 17.464 0.949 -11.516 1.00 87.25 86 GLY A CA 1
ATOM 732 C C . GLY A 1 86 ? 17.749 1.393 -12.950 1.00 87.25 86 GLY A C 1
ATOM 733 O O . GLY A 1 86 ? 18.679 0.903 -13.584 1.00 87.25 86 GLY A O 1
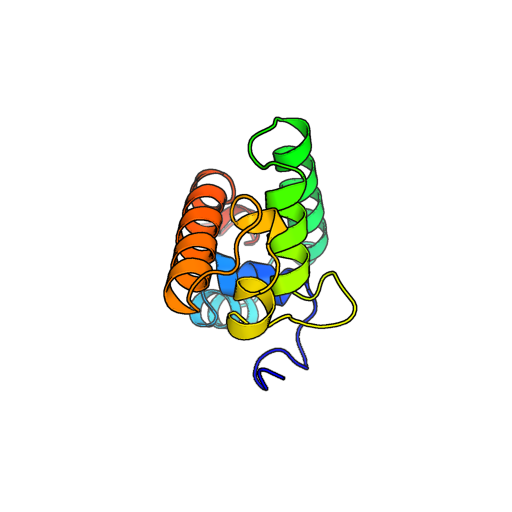ATOM 734 N N . ARG A 1 87 ? 16.932 2.319 -13.467 1.00 89.56 87 ARG A N 1
ATOM 735 C CA . ARG A 1 87 ? 17.064 2.949 -14.793 1.00 89.56 87 ARG A CA 1
ATOM 736 C C . ARG A 1 87 ? 16.850 2.008 -15.989 1.00 89.56 87 ARG A C 1
ATOM 738 O O . ARG A 1 87 ? 17.245 2.334 -17.109 1.00 89.56 87 ARG A O 1
ATOM 745 N N . LYS A 1 88 ? 16.154 0.884 -15.797 1.00 89.88 88 LYS A N 1
ATOM 746 C CA . LYS A 1 88 ? 15.773 -0.045 -16.876 1.00 89.88 88 LYS A CA 1
ATOM 747 C C . LYS A 1 88 ? 14.288 -0.383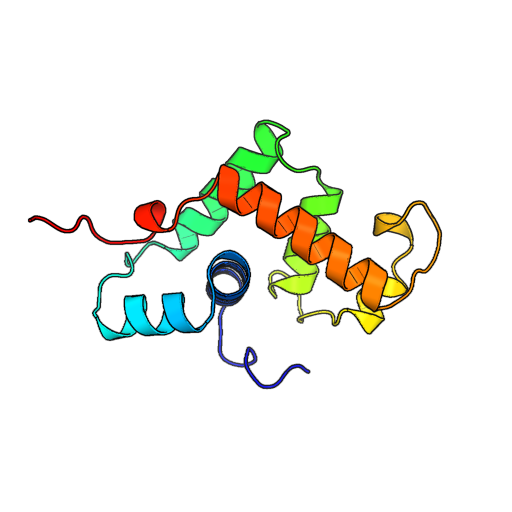 -16.842 1.00 89.88 88 LYS A C 1
ATOM 749 O O . LYS A 1 88 ? 13.684 -0.431 -15.778 1.00 89.88 88 LYS A O 1
ATOM 754 N N . ALA A 1 89 ? 13.719 -0.628 -18.018 1.00 89.12 89 ALA A N 1
ATOM 755 C CA . ALA A 1 89 ? 12.406 -1.249 -18.106 1.00 89.12 89 ALA A CA 1
ATOM 756 C C . ALA A 1 89 ? 12.534 -2.730 -17.726 1.00 89.12 89 ALA A C 1
ATOM 758 O O . ALA A 1 89 ? 13.579 -3.352 -17.943 1.00 89.12 89 ALA A O 1
ATOM 759 N N . VAL A 1 90 ? 11.479 -3.289 -17.149 1.00 93.19 90 VAL A N 1
ATOM 760 C CA . VAL A 1 90 ? 11.439 -4.681 -16.696 1.00 93.19 90 VAL A CA 1
ATOM 761 C C . VAL A 1 90 ? 10.241 -5.410 -17.290 1.00 93.19 90 VAL A C 1
ATOM 763 O O . VAL A 1 90 ? 9.409 -4.829 -17.979 1.00 93.19 90 VAL A O 1
ATOM 766 N N . SER A 1 91 ? 10.148 -6.716 -17.040 1.00 95.62 91 SER A N 1
ATOM 767 C CA . SER A 1 91 ? 8.954 -7.478 -17.403 1.00 95.62 91 SER A CA 1
ATOM 768 C C . SER A 1 91 ? 7.785 -7.157 -16.462 1.00 95.62 91 SER A C 1
ATOM 770 O O . SER A 1 91 ? 7.985 -6.800 -15.297 1.00 95.62 91 SER A O 1
ATOM 772 N N . ILE A 1 92 ? 6.554 -7.388 -16.927 1.00 95.50 92 ILE A N 1
ATOM 773 C CA . ILE A 1 92 ? 5.342 -7.299 -16.093 1.00 95.50 92 ILE A CA 1
ATOM 774 C C . ILE A 1 92 ? 5.474 -8.196 -14.853 1.00 95.50 92 ILE A C 1
ATOM 776 O O . ILE A 1 92 ? 5.121 -7.791 -13.747 1.00 95.50 92 ILE A O 1
ATOM 780 N N . THR A 1 93 ? 6.034 -9.399 -15.010 1.00 96.38 93 THR A N 1
ATOM 781 C CA . THR A 1 93 ? 6.281 -10.337 -13.905 1.00 96.38 93 THR A CA 1
ATOM 782 C C . THR A 1 93 ? 7.216 -9.743 -12.857 1.00 96.38 93 THR A C 1
ATOM 784 O O . THR A 1 93 ? 6.952 -9.854 -11.663 1.00 96.38 93 THR A O 1
ATOM 787 N N . THR A 1 94 ? 8.277 -9.054 -13.279 1.00 94.00 94 THR A N 1
ATOM 788 C CA . THR A 1 94 ? 9.202 -8.370 -12.368 1.00 94.00 94 THR A CA 1
ATOM 789 C C . THR A 1 94 ? 8.504 -7.245 -11.602 1.00 94.00 94 THR A C 1
ATOM 791 O O . THR A 1 94 ? 8.676 -7.154 -10.387 1.00 94.00 94 THR A O 1
ATOM 794 N N . ALA A 1 95 ? 7.665 -6.445 -12.268 1.00 94.56 95 ALA A N 1
ATOM 795 C CA . ALA A 1 95 ? 6.872 -5.405 -11.607 1.00 94.56 95 ALA A CA 1
ATOM 796 C C . ALA A 1 95 ? 5.873 -5.995 -10.590 1.00 94.56 95 ALA A C 1
ATOM 798 O O . ALA A 1 95 ? 5.748 -5.485 -9.477 1.00 94.56 95 ALA A O 1
ATOM 799 N N . ARG A 1 96 ? 5.218 -7.120 -10.919 1.00 95.19 96 ARG A N 1
ATOM 800 C CA . ARG A 1 96 ? 4.345 -7.857 -9.982 1.00 95.19 96 ARG A CA 1
ATOM 801 C C . ARG A 1 96 ? 5.117 -8.361 -8.766 1.00 95.19 96 ARG A C 1
ATOM 803 O O . ARG A 1 96 ? 4.659 -8.197 -7.641 1.00 95.19 96 ARG A O 1
ATOM 810 N N . LEU A 1 97 ? 6.296 -8.949 -8.976 1.00 96.00 97 LEU A N 1
ATOM 811 C CA . LEU A 1 97 ? 7.154 -9.426 -7.888 1.00 96.00 97 LEU A CA 1
ATOM 812 C C . LEU A 1 97 ? 7.627 -8.283 -6.984 1.00 96.00 97 LEU A C 1
ATOM 814 O O . LEU A 1 97 ? 7.737 -8.478 -5.774 1.00 96.00 97 LEU A O 1
ATOM 818 N N . HIS A 1 98 ? 7.893 -7.106 -7.554 1.00 95.19 98 HIS A N 1
ATOM 819 C CA . HIS A 1 98 ? 8.216 -5.909 -6.786 1.00 95.19 98 HIS A CA 1
ATOM 820 C C . HIS A 1 98 ? 7.042 -5.493 -5.888 1.00 95.19 98 HIS A C 1
ATOM 822 O O . HIS A 1 98 ? 7.233 -5.386 -4.678 1.00 95.19 98 HIS A O 1
ATOM 828 N N . GLU A 1 99 ? 5.821 -5.387 -6.436 1.00 95.50 99 GLU A N 1
ATOM 829 C CA . GLU A 1 99 ? 4.610 -5.101 -5.643 1.00 95.50 99 GLU A CA 1
ATOM 830 C C . GLU A 1 99 ? 4.430 -6.134 -4.520 1.00 95.50 99 GLU A C 1
ATOM 832 O O . GLU A 1 99 ? 4.288 -5.772 -3.356 1.00 95.50 99 GLU A O 1
ATOM 837 N N . VAL A 1 100 ? 4.531 -7.433 -4.822 1.00 96.00 100 VAL A N 1
ATOM 838 C CA . VAL A 1 100 ? 4.385 -8.498 -3.812 1.00 96.00 100 VAL A CA 1
ATOM 839 C C . VAL A 1 100 ? 5.408 -8.356 -2.682 1.00 96.00 100 VAL A C 1
ATOM 841 O O . VAL A 1 100 ? 5.058 -8.518 -1.509 1.00 96.00 100 VAL A O 1
ATOM 844 N N . LYS A 1 101 ? 6.673 -8.054 -3.001 1.00 96.00 101 LYS A N 1
ATOM 845 C CA . LYS A 1 101 ? 7.723 -7.854 -1.990 1.00 96.00 101 LYS A CA 1
ATOM 846 C C . LYS A 1 101 ? 7.441 -6.626 -1.126 1.00 96.00 101 LYS A C 1
ATOM 848 O O . LYS A 1 101 ? 7.558 -6.736 0.097 1.00 96.00 101 LYS A O 1
ATOM 853 N N . LEU A 1 102 ? 7.028 -5.518 -1.739 1.00 96.50 102 LEU A N 1
ATOM 854 C CA . LEU A 1 102 ? 6.681 -4.280 -1.047 1.00 96.50 102 LEU A CA 1
ATOM 855 C C . LEU A 1 102 ? 5.480 -4.478 -0.114 1.00 96.50 102 LEU A C 1
ATOM 857 O O . LEU A 1 102 ? 5.581 -4.245 1.086 1.00 96.50 102 LEU A O 1
ATOM 861 N N . PHE A 1 103 ? 4.373 -5.039 -0.597 1.00 96.25 103 PHE A N 1
ATOM 862 C CA . PHE A 1 103 ? 3.194 -5.281 0.241 1.00 96.25 103 PHE A CA 1
ATOM 863 C C . PHE A 1 103 ? 3.424 -6.364 1.306 1.00 96.25 103 PHE A C 1
ATOM 865 O O . PHE A 1 103 ? 2.818 -6.337 2.377 1.00 96.25 103 PHE A O 1
ATOM 872 N N . ARG A 1 104 ? 4.348 -7.309 1.080 1.00 95.94 104 ARG A N 1
ATOM 873 C CA . ARG A 1 104 ? 4.805 -8.230 2.134 1.00 95.94 104 ARG A CA 1
ATOM 874 C C . ARG A 1 104 ? 5.576 -7.500 3.236 1.00 95.94 104 ARG A C 1
ATOM 876 O O . ARG A 1 104 ? 5.429 -7.860 4.401 1.00 95.94 104 ARG A O 1
ATOM 883 N N . LYS A 1 105 ? 6.396 -6.510 2.881 1.00 95.19 105 LYS A N 1
ATOM 884 C CA . LYS A 1 105 ? 7.101 -5.639 3.832 1.00 95.19 105 LYS A CA 1
ATOM 885 C C . LYS A 1 105 ? 6.097 -4.800 4.631 1.00 95.19 105 LYS A C 1
ATOM 887 O O . LYS A 1 105 ? 6.133 -4.856 5.855 1.00 95.19 105 LYS A O 1
ATOM 892 N N . LEU A 1 106 ? 5.129 -4.163 3.966 1.00 96.44 106 LEU A N 1
ATOM 893 C CA . LEU A 1 106 ? 4.069 -3.378 4.615 1.00 96.44 106 LEU A CA 1
ATOM 894 C C . LEU A 1 106 ? 3.255 -4.198 5.627 1.00 96.44 106 LEU A C 1
ATOM 896 O O . LEU A 1 106 ? 3.079 -3.756 6.756 1.00 96.44 106 LEU A O 1
ATOM 900 N N . ARG A 1 107 ? 2.851 -5.434 5.296 1.00 95.31 107 ARG A N 1
ATOM 901 C CA . ARG A 1 107 ? 2.122 -6.331 6.225 1.00 95.31 107 ARG A CA 1
ATOM 902 C C . ARG A 1 107 ? 2.883 -6.674 7.513 1.00 95.31 107 ARG A C 1
ATOM 904 O O . ARG A 1 107 ? 2.295 -7.152 8.491 1.00 95.31 107 ARG A O 1
ATOM 911 N N . LYS A 1 108 ? 4.207 -6.493 7.543 1.00 93.56 108 LYS A N 1
ATOM 912 C CA . LYS A 1 108 ? 4.974 -6.660 8.784 1.00 93.56 108 LYS A CA 1
ATOM 913 C C . LYS A 1 108 ? 4.738 -5.502 9.747 1.00 93.56 108 LYS A C 1
ATOM 915 O O . LYS A 1 108 ? 4.670 -5.774 10.942 1.00 93.56 108 LYS A O 1
ATOM 920 N N . ALA A 1 109 ? 4.559 -4.290 9.232 1.00 94.00 109 ALA A N 1
ATOM 921 C CA . ALA A 1 109 ? 4.403 -3.079 10.027 1.00 94.00 109 ALA A CA 1
ATOM 922 C C . ALA A 1 109 ? 2.936 -2.676 10.246 1.00 94.00 109 ALA A C 1
ATOM 924 O O . ALA A 1 109 ? 2.584 -2.230 11.329 1.00 94.00 109 ALA A O 1
ATOM 925 N N . ILE A 1 110 ? 2.077 -2.897 9.252 1.00 96.19 110 ILE A N 1
ATOM 926 C CA . ILE A 1 110 ? 0.653 -2.566 9.288 1.00 96.19 110 ILE A CA 1
ATOM 927 C C . ILE A 1 110 ? -0.149 -3.856 9.487 1.00 96.19 110 ILE A C 1
ATOM 929 O O . ILE A 1 110 ? -0.007 -4.810 8.713 1.00 96.19 110 ILE A O 1
ATOM 933 N N . LYS A 1 111 ? -0.992 -3.909 10.522 1.00 94.88 111 LYS A N 1
ATOM 934 C CA . LYS A 1 111 ? -1.782 -5.094 10.880 1.00 94.88 111 LYS A CA 1
ATOM 935 C C . LYS A 1 111 ? -3.263 -4.864 10.623 1.00 94.88 111 LYS A C 1
ATOM 937 O O . LYS A 1 111 ? -3.782 -3.778 10.824 1.00 94.88 111 LYS A O 1
ATOM 942 N N . ALA A 1 112 ? -3.975 -5.928 10.252 1.00 94.31 112 ALA A N 1
ATOM 943 C CA . ALA A 1 112 ? -5.419 -5.858 10.022 1.00 94.31 112 ALA A CA 1
ATOM 944 C C . ALA A 1 112 ? -6.181 -5.321 11.247 1.00 94.31 112 ALA A C 1
ATOM 946 O O . ALA A 1 112 ? -7.104 -4.528 11.096 1.00 94.31 112 ALA A O 1
ATOM 947 N N . LYS A 1 113 ? -5.746 -5.699 12.459 1.00 93.44 113 LYS A N 1
ATOM 948 C CA . LYS A 1 113 ? -6.328 -5.228 13.726 1.00 93.44 113 LYS A CA 1
ATOM 949 C C . LYS A 1 113 ? -6.299 -3.706 13.891 1.00 93.44 113 LYS A C 1
ATOM 951 O O . LYS A 1 113 ? -7.132 -3.183 14.615 1.00 93.44 113 LYS A O 1
ATOM 956 N N . ASP A 1 114 ? -5.385 -3.009 13.214 1.00 94.44 114 ASP A N 1
ATOM 957 C CA . ASP A 1 114 ? -5.253 -1.554 13.316 1.00 94.44 114 ASP A CA 1
ATOM 958 C C . ASP A 1 114 ? -6.465 -0.837 12.691 1.00 94.44 114 ASP A C 1
ATOM 960 O O . ASP A 1 114 ? -6.748 0.307 13.030 1.00 94.44 114 ASP A O 1
ATOM 964 N N . PHE A 1 115 ? -7.214 -1.515 11.811 1.00 96.00 115 PHE A N 1
ATOM 965 C CA . PHE A 1 115 ? -8.368 -0.962 11.089 1.00 96.00 115 PHE A CA 1
ATOM 966 C C . PHE A 1 115 ? -9.712 -1.515 11.560 1.00 96.00 115 PHE A C 1
ATOM 968 O O . PHE A 1 115 ? -10.755 -1.102 11.050 1.00 96.00 115 PHE A O 1
ATOM 975 N N . LEU A 1 116 ? -9.709 -2.465 12.492 1.00 94.50 116 LEU A N 1
ATOM 976 C CA . LEU A 1 116 ? -10.920 -3.115 12.975 1.00 94.50 116 LEU A CA 1
ATOM 977 C C . LEU A 1 116 ? -11.314 -2.541 14.332 1.00 94.50 116 LEU A C 1
ATOM 979 O O . LEU A 1 116 ? -10.469 -2.176 15.148 1.00 94.50 116 LEU A O 1
ATOM 983 N N . LYS A 1 117 ? -12.621 -2.460 14.577 1.00 91.56 117 LYS A N 1
ATOM 984 C CA . LYS A 1 117 ? -13.159 -2.200 15.907 1.00 91.56 117 LYS A CA 1
ATOM 985 C C . LYS A 1 117 ? -12.609 -3.265 16.859 1.00 91.56 117 LYS A C 1
ATOM 987 O O . LYS A 1 117 ? -12.506 -4.428 16.458 1.00 91.56 117 LYS A O 1
ATOM 992 N N . PRO A 1 118 ? -12.266 -2.897 18.102 1.00 82.12 118 PRO A N 1
ATOM 993 C CA . PRO A 1 118 ? -11.905 -3.887 19.099 1.00 82.12 118 PRO A CA 1
ATOM 994 C C . PRO A 1 118 ? -13.065 -4.874 19.231 1.00 82.12 118 PRO A C 1
ATOM 996 O O . PRO A 1 118 ? -14.200 -4.482 19.504 1.00 82.12 118 PRO A O 1
ATOM 999 N N . VAL A 1 119 ? -12.783 -6.150 18.980 1.00 66.94 119 VAL A N 1
ATOM 1000 C CA . VAL A 1 119 ? -13.730 -7.220 19.278 1.00 66.94 119 VAL A CA 1
ATOM 1001 C C . VAL A 1 119 ? -13.682 -7.381 20.792 1.00 66.94 119 VAL A C 1
ATOM 1003 O O . VAL A 1 119 ? -12.701 -7.892 21.326 1.00 66.94 119 VAL A O 1
ATOM 1006 N N . ILE A 1 120 ? -14.689 -6.849 21.482 1.00 58.34 120 ILE A N 1
ATOM 1007 C CA . ILE A 1 120 ? -14.901 -7.138 22.900 1.00 58.34 120 ILE A CA 1
ATOM 1008 C C . ILE A 1 120 ? -15.435 -8.573 22.933 1.00 58.34 120 ILE A C 1
ATOM 1010 O O . ILE A 1 120 ? -16.549 -8.812 22.468 1.00 58.34 120 ILE A O 1
ATOM 1014 N N . ILE A 1 121 ? -14.589 -9.513 23.357 1.00 45.06 121 ILE A N 1
ATOM 1015 C CA . ILE A 1 121 ? -14.945 -10.916 23.618 1.00 45.06 121 ILE A CA 1
ATOM 1016 C C . ILE A 1 121 ? -15.309 -11.036 25.092 1.00 45.06 121 ILE A C 1
ATOM 1018 O O . ILE A 1 121 ? -14.552 -10.462 25.909 1.00 45.06 121 ILE A O 1
#

Secondary structure (DSSP, 8-state):
--TTSTTS-HHHHHHHHHH-HHHHHHHHHTT-B-TTHHHHHHHHHHHHHHTTSS-HHHHHHHHHHTTSSSSPPPHHHHHH-GGGGTSS---HHHHHHHHHHHHHHHHHHS-GGGGBPP---

Sequence (121 aa):
MHPRYDYYDAETVFLCRLFSDEWYIAAKSNGWLLPKYRSIVGEKLSELIENGSITPLELEFIELRCHFRERIYSHKEIAHMKEFFGRKAVSITTARLHEVKLFRKLRKAIKAKDFLKPVII

Radius of gyration: 14.93 Å; Cα contacts (8 Å, |Δi|>4): 104; chains: 1; bounding box: 38×22×42 Å

Solvent-accessible surface area (backbone atoms only — not comparable to full-atom values): 6897 Å² total; per-residue (Å²): 130,70,86,85,49,83,86,52,56,30,53,54,43,40,48,27,72,57,74,28,59,68,56,49,54,51,33,54,76,70,65,34,48,36,94,5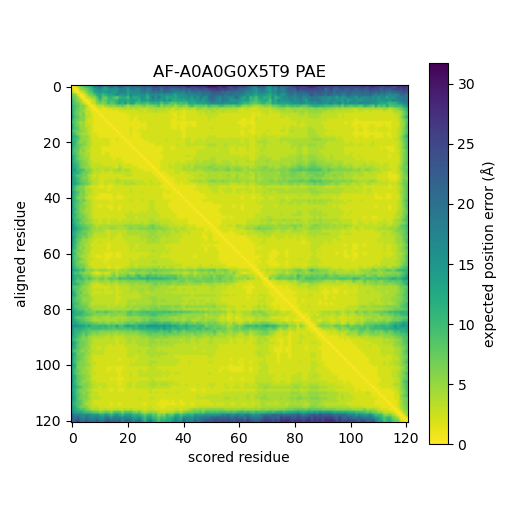9,38,56,61,51,48,54,51,52,54,52,52,31,46,74,72,61,75,36,50,74,68,56,49,52,53,48,30,35,59,19,36,72,43,101,51,63,52,50,47,67,58,52,13,61,46,22,78,87,56,79,75,35,66,55,49,46,67,54,36,48,52,50,51,52,54,50,41,56,54,46,52,73,80,53,56,74,70,81,37,37,54,84,80,84,126

Mean predicted aligned error: 4.64 Å

Foldseek 3Di:
DPVPPPPPDLLLLLVCLLPNPVLSCVCVVVVFFDPCSSVVSVVLLVVCPVVVLDDPLLVVLSCCCRVVDVDNDQLVRVQCVCVNPPNDRHDSVVSVVVSVVSSVSSCVRDPPVSGTDPPPD

Organism: NCBI:txid1619119

pLDDT: mean 90.21, std 11.14, range [40.19, 96.56]